Protein AF-Q9Z5X0-F1 (afdb_monomer_lite)

Radius of gyration: 15.52 Å; chains: 1; bounding box: 43×22×37 Å

InterPro domains:
  IPR005987 Ribonuclease T [MF_00157] (1-116)
  IPR012337 Ribonuclease H-like superfamily [SSF53098] (2-112)
  IPR013520 Ribonuclease H-like domain [PF00929] (18-99)
  IPR036397 Ribonuclease H superfamily [G3DSA:3.30.420.10] (1-115)

pLDDT: mean 96.3, std 6.44, range [49.69, 98.94]

Secondary structure (DSSP, 8-state):
-HHHHHHHHHHHHHTT-SSEEEEETTHHHHHHHHHHHHHHTT-S---EEEEEEEEHHHHHHHHHS--SHHHHHHHTT----TTTTT-HHHHHHHHHHHHHHHHHHHHHTTS-----

Structure (mmCIF, N/CA/C/O backbone):
data_AF-Q9Z5X0-F1
#
_entry.id   AF-Q9Z5X0-F1
#
loop_
_atom_site.group_PDB
_atom_site.id
_atom_site.type_symbol
_atom_site.label_atom_id
_atom_site.label_alt_id
_atom_site.label_comp_id
_atom_site.label_asym_id
_atom_site.label_entity_id
_atom_site.label_seq_id
_atom_site.pdbx_PDB_ins_code
_atom_site.Cartn_x
_atom_site.Cartn_y
_atom_site.Cartn_z
_atom_site.occupancy
_atom_site.B_iso_or_equiv
_atom_site.auth_seq_id
_atom_site.auth_comp_id
_atom_site.auth_asym_id
_atom_site.auth_atom_id
_atom_site.pdbx_PDB_model_num
ATOM 1 N N . LEU A 1 1 ? -15.940 -2.514 4.609 1.00 91.25 1 LEU A N 1
ATOM 2 C CA . LEU A 1 1 ? -14.898 -1.867 5.455 1.00 91.25 1 LEU A CA 1
ATOM 3 C C . LEU A 1 1 ? -14.561 -2.643 6.729 1.00 91.25 1 LEU A C 1
ATOM 5 O O . LEU A 1 1 ? -13.395 -2.957 6.920 1.00 91.25 1 LEU A O 1
ATOM 9 N N . GLN A 1 2 ? -15.530 -2.976 7.593 1.00 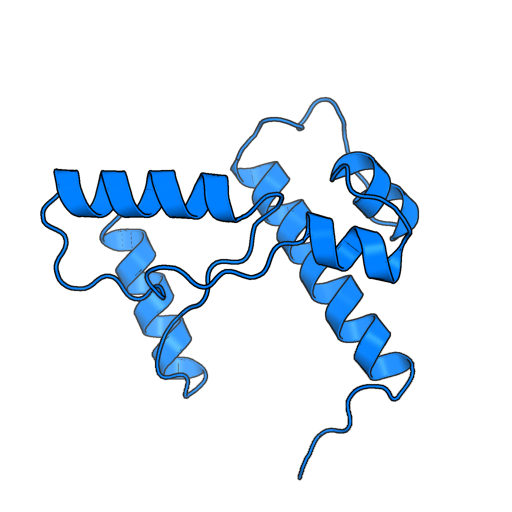93.94 2 GLN A N 1
ATOM 10 C CA . GLN A 1 2 ? -15.256 -3.682 8.863 1.00 93.94 2 GLN A CA 1
ATOM 11 C C . GLN A 1 2 ? -14.471 -4.997 8.689 1.00 93.94 2 GLN A C 1
ATOM 13 O O . GLN A 1 2 ? -13.581 -5.290 9.487 1.00 93.94 2 GLN A O 1
ATOM 18 N N . GLU A 1 3 ? -14.767 -5.761 7.634 1.00 97.12 3 GLU A N 1
ATOM 19 C CA . GLU A 1 3 ? -14.043 -6.987 7.279 1.00 97.12 3 GLU A CA 1
ATOM 20 C C . GLU A 1 3 ? -12.566 -6.718 6.952 1.00 97.12 3 GLU A C 1
ATOM 22 O O . GLU A 1 3 ? -11.685 -7.270 7.611 1.00 97.12 3 GLU A O 1
ATOM 27 N N . ILE A 1 4 ? -12.294 -5.780 6.036 1.00 97.69 4 ILE A N 1
ATOM 28 C CA . ILE A 1 4 ? -10.934 -5.328 5.697 1.00 97.69 4 ILE A CA 1
ATOM 29 C C . ILE A 1 4 ? -10.193 -4.883 6.965 1.00 97.69 4 ILE A C 1
ATOM 31 O O . ILE A 1 4 ? -9.084 -5.334 7.238 1.00 97.69 4 ILE A O 1
ATOM 35 N N . PHE A 1 5 ? -10.823 -4.068 7.816 1.00 98.19 5 PHE A N 1
ATOM 36 C CA . PHE A 1 5 ? -10.192 -3.577 9.047 1.00 98.19 5 PHE A CA 1
ATOM 37 C C . PHE A 1 5 ? -9.936 -4.678 10.078 1.00 98.19 5 PHE A C 1
ATOM 39 O O . PHE A 1 5 ? -9.043 -4.535 10.917 1.00 98.19 5 PHE A O 1
ATOM 46 N N . ARG A 1 6 ? -10.706 -5.771 10.070 1.00 97.94 6 ARG A N 1
ATOM 47 C CA . ARG A 1 6 ? -10.414 -6.952 10.894 1.00 97.94 6 ARG A CA 1
ATOM 48 C C . ARG A 1 6 ? -9.135 -7.633 10.403 1.00 97.94 6 ARG A C 1
ATOM 50 O O . ARG A 1 6 ? -8.271 -7.922 11.229 1.00 97.94 6 ARG A O 1
ATOM 57 N N . GLY A 1 7 ? -8.996 -7.815 9.088 1.00 98.31 7 GLY A N 1
ATOM 58 C CA . GLY A 1 7 ? -7.785 -8.352 8.460 1.00 98.31 7 GLY A CA 1
ATOM 59 C C . GLY A 1 7 ? -6.552 -7.494 8.747 1.00 98.31 7 GLY A C 1
ATOM 60 O O . GLY A 1 7 ? -5.562 -7.995 9.278 1.00 98.31 7 GLY A O 1
ATOM 61 N N . VAL A 1 8 ? -6.651 -6.180 8.526 1.00 98.50 8 VAL A N 1
ATOM 62 C CA . VAL A 1 8 ? -5.557 -5.230 8.794 1.00 98.50 8 VAL A CA 1
ATOM 63 C C . VAL A 1 8 ? -5.149 -5.252 10.269 1.00 98.50 8 VAL A C 1
ATOM 65 O O . VAL A 1 8 ? -3.965 -5.328 10.573 1.00 98.50 8 VAL A O 1
ATOM 68 N N . ARG A 1 9 ? -6.099 -5.264 11.216 1.00 98.31 9 ARG A N 1
ATOM 69 C CA . ARG A 1 9 ? -5.766 -5.364 12.653 1.00 98.31 9 ARG A CA 1
ATOM 70 C C . ARG A 1 9 ? -5.052 -6.667 13.008 1.00 98.31 9 ARG A C 1
ATOM 72 O O . ARG A 1 9 ? -4.158 -6.642 13.853 1.00 98.31 9 ARG A O 1
ATOM 79 N N . LYS A 1 10 ? -5.433 -7.788 12.385 1.00 98.56 10 LYS A N 1
ATOM 80 C CA . LYS A 1 10 ? -4.738 -9.071 12.562 1.00 98.56 10 LYS A CA 1
ATOM 81 C C . LYS A 1 10 ? -3.287 -8.963 12.080 1.00 98.56 10 LYS A C 1
ATOM 83 O O . LYS A 1 10 ? -2.398 -9.353 12.828 1.00 98.56 10 LYS A O 1
ATOM 88 N N . ALA A 1 11 ? -3.062 -8.376 10.902 1.00 98.56 11 ALA A N 1
ATOM 89 C CA . ALA A 1 11 ? -1.727 -8.173 10.339 1.00 98.56 11 ALA A CA 1
ATOM 90 C C . ALA A 1 11 ? -0.866 -7.210 11.176 1.00 98.56 11 ALA A C 1
ATOM 92 O O . ALA A 1 11 ? 0.290 -7.509 11.456 1.00 98.56 11 ALA A O 1
ATOM 93 N N . VAL A 1 12 ? -1.437 -6.093 11.641 1.00 98.50 12 VAL A N 1
ATOM 94 C CA . VAL A 1 12 ? -0.754 -5.144 12.539 1.00 98.50 12 VAL A CA 1
ATOM 95 C C . VAL A 1 12 ? -0.281 -5.857 13.808 1.00 98.50 12 VAL A C 1
ATOM 97 O O . VAL A 1 12 ? 0.879 -5.726 14.186 1.00 98.50 12 VAL A O 1
ATOM 100 N N . LYS A 1 13 ? -1.152 -6.667 14.428 1.00 98.25 13 LYS A N 1
ATOM 101 C CA . LYS A 1 13 ? -0.799 -7.440 15.625 1.00 98.25 13 LYS A CA 1
ATOM 102 C C . LYS A 1 13 ? 0.283 -8.486 15.341 1.00 98.25 13 LYS A C 1
ATOM 104 O O . LYS A 1 13 ? 1.191 -8.626 16.153 1.00 98.25 13 LYS A O 1
ATOM 109 N N . SER A 1 14 ? 0.192 -9.223 14.231 1.00 98.44 14 SER A N 1
ATOM 110 C CA . SER A 1 14 ? 1.146 -10.300 13.920 1.00 98.44 14 SER A CA 1
ATOM 111 C C . SER A 1 14 ? 2.553 -9.796 13.595 1.00 98.4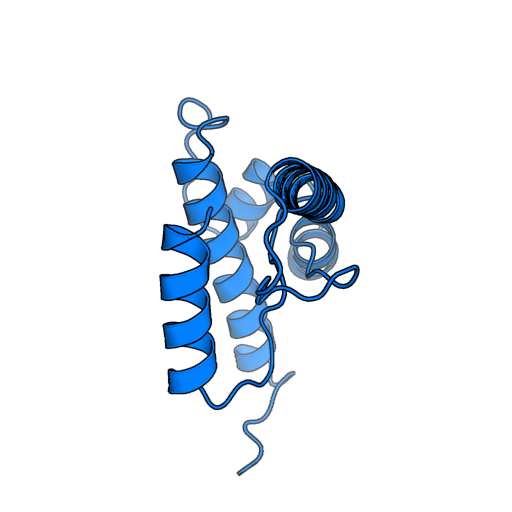4 14 SER A C 1
ATOM 113 O O . SER A 1 14 ? 3.503 -10.532 13.819 1.00 98.44 14 SER A O 1
ATOM 115 N N . HIS A 1 15 ? 2.692 -8.559 13.109 1.00 98.00 15 HIS A N 1
ATOM 116 C CA . HIS A 1 15 ? 3.987 -7.933 12.808 1.00 98.00 15 HIS A CA 1
ATOM 117 C C . HIS A 1 15 ? 4.505 -7.027 13.942 1.00 98.00 15 HIS A C 1
ATOM 119 O O . HIS A 1 15 ? 5.442 -6.264 13.739 1.00 98.00 15 HIS A O 1
ATOM 125 N N . GLY A 1 16 ? 3.882 -7.052 15.130 1.00 98.00 16 GLY A N 1
ATOM 126 C CA . GLY A 1 16 ? 4.300 -6.216 16.264 1.00 98.00 16 GLY A CA 1
ATOM 127 C C . GLY A 1 16 ? 4.132 -4.705 16.038 1.00 98.00 16 GLY A C 1
ATOM 128 O O . GLY A 1 16 ? 4.683 -3.897 16.786 1.00 98.00 16 GLY A O 1
ATOM 129 N N . CYS A 1 17 ? 3.370 -4.296 15.022 1.00 98.00 17 CYS A N 1
ATOM 130 C CA . CYS A 1 17 ? 3.133 -2.892 14.709 1.00 98.00 17 CYS A CA 1
ATOM 131 C C . CYS A 1 17 ? 2.032 -2.296 15.602 1.00 98.00 17 CYS A C 1
ATOM 133 O O . CYS A 1 17 ? 1.156 -2.994 16.113 1.00 98.00 17 CYS A O 1
ATOM 135 N N . LYS A 1 18 ? 2.027 -0.965 15.747 1.00 96.88 18 LYS A N 1
ATOM 136 C CA . LYS A 1 18 ? 0.993 -0.240 16.516 1.00 96.88 18 LYS A CA 1
ATOM 137 C C . LYS A 1 18 ? -0.181 0.238 15.657 1.00 96.88 18 LYS A C 1
ATOM 139 O O . LYS A 1 18 ? -1.295 0.370 16.158 1.00 96.88 18 LYS A O 1
ATOM 144 N N . ARG A 1 19 ? 0.062 0.533 14.377 1.00 97.38 19 ARG A N 1
ATOM 145 C CA . ARG A 1 19 ? -0.917 1.124 13.453 1.00 97.38 19 ARG A CA 1
ATOM 146 C C . ARG A 1 19 ? -0.560 0.785 12.005 1.00 97.38 19 ARG A C 1
ATOM 148 O O . ARG A 1 19 ? 0.606 0.533 11.723 1.00 97.38 19 ARG A O 1
ATOM 155 N N . ALA A 1 20 ? -1.547 0.789 11.111 1.00 98.62 20 ALA A N 1
ATOM 156 C CA . ALA A 1 20 ? -1.322 0.649 9.674 1.00 98.62 20 ALA A CA 1
ATOM 157 C C . ALA A 1 20 ? -1.085 2.018 9.016 1.00 98.62 20 ALA A C 1
ATOM 159 O O . ALA A 1 20 ? -1.692 3.015 9.414 1.00 98.62 20 ALA A O 1
ATOM 160 N N . ILE A 1 21 ? -0.250 2.051 7.980 1.00 98.75 21 ILE A N 1
ATOM 161 C CA . ILE A 1 21 ? -0.091 3.190 7.071 1.00 98.75 21 ILE A CA 1
ATOM 162 C C . ILE A 1 21 ? -0.575 2.767 5.685 1.00 98.75 21 ILE A C 1
ATOM 164 O O . ILE A 1 21 ? -0.289 1.655 5.246 1.00 98.75 21 ILE A O 1
ATOM 168 N N . LEU A 1 22 ? -1.374 3.612 5.032 1.00 98.75 22 LEU A N 1
ATOM 169 C CA . LEU A 1 22 ? -1.857 3.324 3.684 1.00 98.75 22 LEU A CA 1
ATOM 170 C C . LEU A 1 22 ? -0.712 3.527 2.689 1.00 98.75 22 LEU A C 1
ATOM 172 O O . LEU A 1 22 ? -0.036 4.553 2.741 1.00 98.75 22 LEU A O 1
ATOM 176 N N . VAL A 1 23 ? -0.526 2.563 1.791 1.00 98.88 23 VAL A N 1
ATOM 177 C CA . VAL A 1 23 ? 0.328 2.676 0.603 1.00 98.88 23 VAL A CA 1
ATOM 178 C C . VAL A 1 23 ? -0.598 2.778 -0.607 1.00 98.88 23 VAL A C 1
ATOM 180 O O . VAL A 1 23 ? -1.548 2.002 -0.700 1.00 98.88 23 VAL A O 1
ATOM 183 N N . GLY A 1 24 ? -0.350 3.731 -1.501 1.00 98.69 24 GLY A N 1
ATOM 184 C CA . GLY A 1 24 ? -1.159 3.948 -2.707 1.00 98.69 24 GLY A CA 1
ATOM 185 C C . GLY A 1 24 ? -0.384 4.719 -3.774 1.00 98.69 24 GLY A C 1
ATOM 186 O O . GLY A 1 24 ? 0.742 5.151 -3.521 1.00 98.69 24 GLY A O 1
ATOM 187 N N . HIS A 1 25 ? -0.954 4.890 -4.965 1.00 98.56 25 HIS A N 1
ATOM 188 C CA . HIS A 1 25 ? -0.352 5.686 -6.040 1.00 98.56 25 HIS A CA 1
ATOM 189 C C . HIS A 1 25 ? -1.128 6.993 -6.200 1.00 98.56 25 HIS A C 1
ATOM 191 O O . HIS A 1 25 ? -2.274 6.977 -6.641 1.00 98.56 25 HIS A O 1
ATOM 197 N N . ASN A 1 26 ? -0.517 8.118 -5.817 1.00 97.88 26 ASN A N 1
ATOM 198 C CA . ASN A 1 26 ? -1.218 9.337 -5.396 1.00 97.88 26 ASN A CA 1
ATOM 199 C C . ASN A 1 26 ? -2.053 9.094 -4.124 1.00 97.88 26 ASN A C 1
ATOM 201 O O . ASN A 1 26 ? -3.224 9.462 -4.038 1.00 97.88 26 ASN A O 1
ATOM 205 N N . SER A 1 27 ? -1.427 8.470 -3.120 1.00 98.56 27 SER A N 1
ATOM 206 C CA . SER A 1 27 ? -2.076 7.856 -1.944 1.00 98.56 27 SER A CA 1
ATOM 207 C C . SER A 1 27 ? -3.004 8.760 -1.121 1.00 98.56 27 SER A C 1
ATOM 209 O O . SER A 1 27 ? -3.862 8.263 -0.385 1.00 98.56 27 SER A O 1
ATOM 211 N N . SER A 1 28 ? -2.847 10.083 -1.207 1.00 98.38 28 SER A N 1
ATOM 212 C CA . SER A 1 28 ? -3.740 11.043 -0.548 1.00 98.38 28 SER A CA 1
ATOM 213 C C . SER A 1 28 ? -5.178 10.945 -1.066 1.00 98.38 28 SER A C 1
ATOM 215 O O . SER A 1 28 ? -6.114 11.118 -0.280 1.00 98.38 28 SER A O 1
ATOM 217 N N . PHE A 1 29 ? -5.361 10.608 -2.347 1.00 98.12 29 PHE A N 1
ATOM 218 C CA . PHE A 1 29 ? -6.666 10.379 -2.962 1.00 98.12 29 PHE A CA 1
ATOM 219 C C . PHE A 1 29 ? -7.395 9.207 -2.293 1.00 98.12 29 PHE A C 1
ATOM 221 O O . PHE A 1 29 ? -8.493 9.380 -1.755 1.00 98.12 29 PHE A O 1
ATOM 228 N N . ASP A 1 30 ? -6.757 8.035 -2.239 1.00 98.31 30 ASP A N 1
ATOM 229 C CA . ASP A 1 30 ? -7.338 6.828 -1.642 1.00 98.31 30 ASP A CA 1
ATOM 230 C C . ASP A 1 30 ? -7.629 7.020 -0.151 1.00 98.31 30 ASP A C 1
ATOM 232 O O . ASP A 1 30 ? -8.696 6.643 0.347 1.00 98.31 30 ASP A O 1
ATOM 236 N N . LEU A 1 31 ? -6.699 7.655 0.572 1.00 98.62 31 LEU A N 1
ATOM 237 C CA . LEU A 1 31 ? -6.854 7.915 2.000 1.00 98.62 31 LEU A CA 1
ATOM 238 C C . LEU A 1 31 ? -8.036 8.854 2.285 1.00 98.62 31 LEU A C 1
ATOM 240 O O . LEU A 1 31 ? -8.781 8.623 3.242 1.00 98.62 31 LEU A O 1
ATOM 244 N N . ALA A 1 32 ? -8.251 9.879 1.454 1.00 98.56 32 ALA A N 1
ATOM 245 C CA . ALA A 1 32 ? -9.389 10.785 1.593 1.00 98.56 32 ALA A CA 1
ATOM 246 C C . ALA A 1 32 ? -10.727 10.046 1.415 1.00 98.56 32 ALA A C 1
ATOM 248 O O . ALA A 1 32 ? -11.628 10.188 2.251 1.00 98.56 32 ALA A O 1
ATOM 249 N N . PHE A 1 33 ? -10.844 9.198 0.387 1.00 98.56 33 PHE A N 1
ATOM 250 C CA . PHE A 1 33 ? -12.045 8.385 0.165 1.00 98.56 33 PHE A CA 1
ATOM 251 C C . PHE A 1 33 ? -12.277 7.366 1.285 1.00 98.56 33 PHE A C 1
ATOM 253 O O . PHE A 1 33 ? -13.415 7.215 1.751 1.00 98.56 33 PHE A O 1
ATOM 260 N N . LEU A 1 34 ? -11.215 6.710 1.763 1.00 98.44 34 LEU A N 1
ATOM 261 C CA . LEU A 1 34 ? -11.280 5.785 2.894 1.00 98.44 34 LEU A CA 1
ATOM 262 C C . LEU A 1 34 ? -11.796 6.488 4.154 1.00 98.44 34 LEU A C 1
ATOM 264 O O . LEU A 1 34 ? -12.736 6.003 4.785 1.00 98.44 34 LEU A O 1
ATOM 268 N N . ASN A 1 35 ? -11.222 7.640 4.503 1.00 98.38 35 ASN A N 1
ATOM 269 C CA . ASN A 1 35 ? -11.623 8.413 5.678 1.00 98.38 35 ASN A CA 1
ATOM 270 C C . ASN A 1 35 ? -13.073 8.906 5.571 1.00 98.38 35 ASN A C 1
ATOM 272 O O . ASN A 1 35 ? -13.830 8.798 6.537 1.00 98.38 35 ASN A O 1
ATOM 276 N N . ALA A 1 36 ? -13.495 9.377 4.394 1.00 98.62 36 ALA A N 1
ATOM 277 C CA . ALA A 1 36 ? -14.878 9.786 4.169 1.00 98.62 36 ALA A CA 1
ATOM 278 C C . ALA A 1 36 ? -15.854 8.606 4.329 1.00 98.62 36 ALA A C 1
ATOM 280 O O . ALA A 1 36 ? -16.920 8.757 4.927 1.00 98.62 36 ALA A O 1
ATOM 281 N N . ALA A 1 37 ? -15.496 7.415 3.842 1.00 98.50 37 ALA A N 1
ATOM 282 C CA . ALA A 1 37 ? -16.307 6.214 4.029 1.00 98.50 37 ALA A CA 1
ATOM 283 C C . ALA A 1 37 ? -16.345 5.756 5.499 1.00 98.50 37 ALA A C 1
ATOM 285 O O . ALA A 1 37 ? -17.402 5.370 5.993 1.00 98.50 37 ALA A O 1
ATOM 286 N N . VAL A 1 38 ? -15.224 5.856 6.220 1.00 98.31 38 VAL A N 1
ATOM 287 C CA . VAL A 1 38 ? -15.155 5.610 7.670 1.00 98.31 38 VAL A CA 1
ATOM 288 C C . VAL A 1 38 ? -16.101 6.534 8.435 1.00 98.31 38 VAL A C 1
ATOM 290 O O . VAL A 1 38 ? -16.841 6.044 9.288 1.00 98.31 38 VAL A O 1
ATOM 293 N N . ALA A 1 39 ? -16.114 7.829 8.101 1.00 98.19 39 ALA A N 1
ATOM 294 C CA . ALA A 1 39 ? -16.995 8.816 8.722 1.00 98.19 39 ALA A CA 1
ATOM 295 C C . ALA A 1 39 ? -18.477 8.528 8.433 1.00 98.19 39 ALA A C 1
ATOM 297 O O . ALA A 1 39 ? -19.281 8.484 9.360 1.00 98.19 39 ALA A O 1
ATOM 298 N N . ARG A 1 40 ? -18.839 8.247 7.170 1.00 98.56 40 ARG A N 1
ATOM 299 C CA . ARG A 1 40 ? -20.225 7.901 6.788 1.00 98.56 40 ARG A CA 1
ATOM 300 C C . ARG A 1 40 ? -20.746 6.636 7.473 1.00 98.56 40 ARG A C 1
ATOM 302 O O . ARG A 1 40 ? -21.946 6.509 7.676 1.00 98.56 40 ARG A O 1
ATOM 309 N N . CYS A 1 41 ? -19.861 5.695 7.797 1.00 98.00 41 CYS A N 1
ATOM 310 C CA . CYS A 1 41 ? -20.221 4.420 8.414 1.00 98.00 41 CYS A CA 1
ATOM 311 C C . CYS A 1 41 ? -20.022 4.381 9.943 1.00 98.00 41 CYS A C 1
ATOM 313 O O . CYS A 1 41 ? -20.107 3.292 10.511 1.00 98.00 41 CYS A O 1
ATOM 315 N N . ASP A 1 42 ? -19.704 5.509 10.592 1.00 96.88 42 ASP A N 1
ATOM 316 C CA . ASP A 1 42 ? -19.410 5.617 12.036 1.00 96.88 42 ASP A CA 1
ATOM 317 C C . ASP A 1 42 ? -18.427 4.537 12.556 1.00 96.88 42 ASP A C 1
ATOM 319 O O . ASP A 1 42 ? -18.599 3.895 13.599 1.00 96.88 42 ASP A O 1
ATOM 323 N N . ILE A 1 43 ? -17.365 4.267 11.786 1.00 97.31 43 ILE A N 1
ATOM 324 C CA . ILE A 1 43 ? -16.398 3.219 12.138 1.00 97.31 43 ILE A CA 1
ATOM 325 C C . ILE A 1 43 ? -15.368 3.765 13.134 1.00 97.31 43 ILE A C 1
ATOM 327 O O . ILE A 1 43 ? -14.374 4.379 12.755 1.00 97.31 43 ILE A O 1
ATOM 331 N N . LYS A 1 44 ? -15.537 3.440 14.421 1.00 94.94 44 LYS A N 1
ATOM 332 C CA . LYS A 1 44 ? -14.624 3.886 15.497 1.00 94.94 44 LYS A CA 1
ATOM 333 C C . LYS A 1 44 ? -13.219 3.271 15.440 1.00 94.94 44 LYS A C 1
ATOM 335 O O . LYS A 1 44 ? -12.229 3.934 15.725 1.00 94.94 44 LYS A O 1
ATOM 340 N N . ARG A 1 45 ? -13.102 1.980 15.101 1.00 96.00 45 ARG A N 1
ATOM 341 C CA . ARG A 1 45 ? -11.824 1.232 15.135 1.00 96.00 45 ARG A CA 1
ATOM 342 C C . ARG A 1 45 ? -11.133 1.200 13.769 1.00 96.00 45 ARG A C 1
ATOM 344 O O . ARG A 1 45 ? -10.894 0.116 13.234 1.00 96.00 45 ARG A O 1
ATOM 351 N N . ASN A 1 46 ? -10.818 2.371 13.218 1.00 97.50 46 ASN A N 1
ATOM 352 C CA . ASN A 1 46 ? -10.004 2.495 12.005 1.00 97.50 46 ASN A CA 1
ATOM 353 C C . ASN A 1 46 ? -8.517 2.192 12.319 1.00 97.50 46 ASN A C 1
ATOM 355 O O . ASN A 1 46 ? -7.911 2.925 13.105 1.00 97.50 46 ASN A O 1
ATOM 359 N N . PRO A 1 47 ? -7.911 1.131 11.747 1.00 98.12 47 PRO A N 1
ATOM 360 C CA . PRO A 1 47 ? -6.513 0.790 12.008 1.00 98.12 47 PRO A CA 1
ATOM 361 C C . PRO A 1 47 ? -5.508 1.678 11.266 1.00 98.12 47 PRO A C 1
ATOM 363 O O . PRO A 1 47 ? -4.323 1.627 11.594 1.00 98.12 47 PRO A O 1
ATOM 366 N N . PHE A 1 48 ? -5.944 2.457 10.275 1.00 98.69 48 PHE A N 1
ATOM 367 C CA . PHE A 1 48 ? -5.064 3.302 9.475 1.00 98.69 48 PHE A CA 1
ATOM 368 C C . PHE A 1 48 ? -4.708 4.600 10.197 1.00 98.69 48 PHE A C 1
ATOM 370 O O . PHE A 1 48 ? -5.461 5.116 11.033 1.00 98.69 48 PHE A O 1
ATOM 377 N N . HIS A 1 49 ? -3.522 5.116 9.899 1.00 98.50 49 HIS A N 1
ATOM 378 C CA . HIS A 1 49 ? -3.109 6.459 10.263 1.00 98.50 49 HIS A CA 1
ATOM 379 C C . HIS A 1 49 ? -3.972 7.504 9.521 1.00 98.50 49 HIS A C 1
ATOM 381 O O . HIS A 1 49 ? -4.265 7.300 8.346 1.00 98.50 49 HIS A O 1
ATOM 387 N N . PRO A 1 50 ? -4.431 8.592 10.176 1.00 97.25 50 PRO A N 1
ATOM 388 C CA . PRO A 1 50 ? -5.496 9.426 9.614 1.00 97.25 50 PRO A CA 1
ATOM 389 C C . PRO A 1 50 ? -5.037 10.374 8.499 1.00 97.25 50 PRO A C 1
ATOM 391 O O . PRO A 1 50 ? -5.876 10.801 7.714 1.00 97.25 50 PRO A O 1
ATOM 394 N N . PHE A 1 51 ? -3.742 10.703 8.424 1.00 97.94 51 PHE A N 1
ATOM 395 C CA . PHE A 1 51 ? -3.202 11.647 7.430 1.00 97.94 51 PHE A CA 1
ATOM 396 C C . PHE A 1 51 ? -1.937 11.149 6.718 1.00 97.94 51 PHE A C 1
ATOM 398 O O . PHE A 1 51 ? -1.818 11.298 5.508 1.00 97.94 51 PHE A O 1
ATOM 405 N N . SER A 1 52 ? -0.995 10.532 7.437 1.00 98.56 52 SER A N 1
ATOM 406 C CA . SER A 1 52 ? 0.183 9.926 6.803 1.00 98.56 52 SER A CA 1
ATOM 407 C C . SER A 1 52 ? -0.178 8.739 5.909 1.00 98.56 52 SER A C 1
ATOM 409 O O . SER A 1 52 ? -0.923 7.845 6.317 1.00 98.56 52 SER A O 1
ATOM 411 N N . SER A 1 53 ? 0.422 8.715 4.723 1.00 98.75 53 SER A N 1
ATOM 412 C CA . SER A 1 53 ? 0.420 7.609 3.766 1.00 98.75 53 SER A CA 1
ATOM 413 C C . SER A 1 53 ? 1.786 7.537 3.077 1.00 98.75 53 SER A C 1
ATOM 415 O O . SER A 1 53 ? 2.555 8.499 3.136 1.00 98.75 53 SER A O 1
ATOM 417 N N . PHE A 1 54 ? 2.099 6.404 2.455 1.00 98.88 54 PHE A N 1
ATOM 418 C CA . PHE A 1 54 ? 3.257 6.268 1.579 1.00 98.88 54 PHE A CA 1
ATOM 419 C C . PHE A 1 54 ? 2.801 6.288 0.125 1.00 98.88 54 PHE A C 1
ATOM 421 O O . PHE A 1 54 ? 2.066 5.409 -0.329 1.00 98.88 54 PHE A O 1
ATOM 428 N N . ASP A 1 55 ? 3.243 7.320 -0.583 1.00 98.88 55 ASP A N 1
ATOM 429 C CA . ASP A 1 55 ? 2.879 7.564 -1.967 1.00 98.88 55 ASP A CA 1
ATOM 430 C C . ASP A 1 55 ? 3.894 6.932 -2.924 1.00 98.88 55 ASP A C 1
ATOM 432 O O . ASP A 1 55 ? 5.052 7.348 -3.013 1.00 98.88 55 ASP A O 1
ATOM 436 N N . THR A 1 56 ? 3.447 5.936 -3.680 1.00 98.88 56 THR A N 1
ATOM 437 C CA . THR A 1 56 ? 4.285 5.263 -4.673 1.00 98.88 56 THR A CA 1
ATOM 438 C C . THR A 1 56 ? 4.572 6.121 -5.902 1.00 98.88 56 THR A C 1
ATOM 440 O O . THR A 1 56 ? 5.556 5.836 -6.576 1.00 98.88 56 THR A O 1
ATOM 443 N N . ALA A 1 57 ? 3.810 7.188 -6.182 1.00 98.75 57 ALA A N 1
ATOM 444 C CA . ALA A 1 57 ? 4.172 8.134 -7.243 1.00 98.75 57 ALA A CA 1
ATOM 445 C C . ALA A 1 57 ? 5.448 8.905 -6.869 1.00 98.75 57 ALA A C 1
ATOM 447 O O . ALA A 1 57 ? 6.384 8.986 -7.665 1.00 98.75 57 ALA A O 1
ATOM 448 N N . THR A 1 58 ? 5.533 9.375 -5.621 1.00 98.88 58 THR A N 1
ATOM 449 C CA . THR A 1 58 ? 6.746 9.989 -5.061 1.00 98.88 58 THR A CA 1
ATOM 450 C C . THR A 1 58 ? 7.921 9.007 -5.028 1.00 98.88 58 THR A C 1
ATOM 452 O O . THR A 1 58 ? 9.013 9.327 -5.501 1.00 98.88 58 THR A O 1
ATOM 455 N N . LEU A 1 59 ? 7.708 7.793 -4.505 1.00 98.88 59 LEU A N 1
ATOM 456 C CA . LEU A 1 59 ? 8.766 6.779 -4.403 1.00 98.88 59 LEU A CA 1
ATOM 457 C C . LEU A 1 59 ? 9.289 6.340 -5.781 1.00 98.88 59 LEU A C 1
ATOM 459 O O . LEU A 1 59 ? 10.497 6.201 -5.963 1.00 98.88 59 LEU A O 1
ATOM 463 N N . ALA A 1 60 ? 8.405 6.150 -6.762 1.00 98.88 60 ALA A N 1
ATOM 464 C CA . ALA A 1 60 ? 8.799 5.810 -8.126 1.00 98.88 60 ALA A CA 1
ATOM 465 C C . ALA A 1 60 ? 9.468 6.985 -8.853 1.00 98.88 60 ALA A C 1
ATOM 467 O O . ALA A 1 60 ? 10.384 6.765 -9.648 1.00 98.88 60 ALA A O 1
ATOM 468 N N . GLY A 1 61 ? 9.081 8.226 -8.539 1.00 98.75 61 GLY A N 1
ATOM 469 C CA . GLY A 1 61 ? 9.788 9.419 -8.999 1.00 98.75 61 GLY A CA 1
ATOM 470 C C . GLY A 1 61 ? 11.256 9.400 -8.572 1.00 98.75 61 GLY A C 1
ATOM 471 O O . GLY A 1 61 ? 12.134 9.641 -9.396 1.00 98.75 61 GLY A O 1
ATOM 472 N N . LEU A 1 62 ? 11.527 9.021 -7.319 1.00 98.69 62 LEU A N 1
ATOM 473 C CA . LEU A 1 62 ? 12.888 8.853 -6.805 1.00 98.69 62 LEU A CA 1
ATOM 474 C C . LEU A 1 62 ? 13.621 7.661 -7.445 1.00 98.69 62 LEU A C 1
ATOM 476 O O . LEU A 1 62 ? 14.761 7.807 -7.876 1.00 98.69 62 LEU A O 1
ATOM 480 N N . ALA A 1 63 ? 12.996 6.482 -7.483 1.00 98.50 63 ALA A N 1
ATOM 481 C CA . ALA A 1 63 ? 13.675 5.241 -7.867 1.00 98.50 63 ALA A CA 1
ATOM 482 C C . ALA A 1 63 ? 13.840 5.060 -9.386 1.00 98.50 63 ALA A C 1
ATOM 484 O O . ALA A 1 63 ? 14.815 4.453 -9.829 1.00 98.50 63 ALA A O 1
ATOM 485 N N . TYR A 1 64 ? 12.891 5.566 -10.177 1.00 98.50 64 TYR A N 1
ATOM 486 C CA . TYR A 1 64 ? 12.782 5.293 -11.615 1.00 98.50 64 TYR A CA 1
ATOM 487 C C . TYR A 1 64 ? 12.573 6.550 -12.471 1.00 98.50 64 TYR A C 1
ATOM 489 O O . TYR A 1 64 ? 12.503 6.445 -13.695 1.00 98.50 64 TYR A O 1
ATOM 497 N N . GLY A 1 65 ? 12.439 7.737 -11.868 1.00 98.50 65 GLY A N 1
ATOM 498 C CA . GLY A 1 65 ? 12.121 8.963 -12.605 1.00 98.50 65 GLY A CA 1
ATOM 499 C C . GLY A 1 65 ? 10.721 8.954 -13.233 1.00 98.50 65 GLY A C 1
ATOM 500 O O . GLY A 1 65 ? 10.485 9.673 -14.202 1.00 98.50 65 GLY A O 1
ATOM 501 N N . GLN A 1 66 ? 9.799 8.127 -12.724 1.00 98.69 66 GLN A N 1
ATOM 502 C CA . GLN A 1 66 ? 8.444 7.969 -13.263 1.00 98.69 66 GLN A CA 1
ATOM 503 C C . GLN A 1 66 ? 7.389 8.175 -12.179 1.00 98.69 66 GLN A C 1
ATOM 505 O O . GLN A 1 66 ? 7.464 7.573 -11.114 1.00 98.69 66 GLN A O 1
ATOM 510 N N . THR A 1 67 ? 6.363 8.970 -12.479 1.00 98.62 67 THR A N 1
ATOM 511 C CA . THR A 1 67 ? 5.229 9.2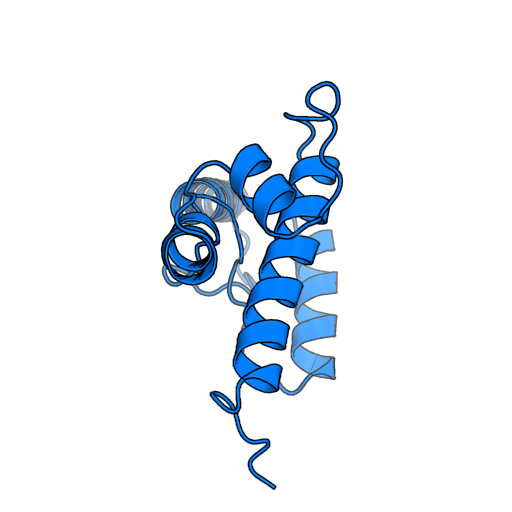37 -11.571 1.00 98.62 67 THR A CA 1
ATOM 512 C C . THR A 1 67 ? 3.909 8.639 -12.052 1.00 98.62 67 THR A C 1
ATOM 514 O O . THR A 1 67 ? 2.901 8.768 -11.373 1.00 98.62 67 THR A O 1
ATOM 517 N N . VAL A 1 68 ? 3.889 8.002 -13.226 1.00 97.81 68 VAL A N 1
ATOM 518 C CA . VAL A 1 68 ? 2.716 7.289 -13.752 1.00 97.81 68 VAL A CA 1
ATOM 519 C C . VAL A 1 68 ? 2.883 5.808 -13.446 1.00 97.81 68 VAL A C 1
ATOM 521 O O . VAL A 1 68 ? 3.863 5.225 -13.907 1.00 97.81 68 VAL A O 1
ATOM 524 N N . LEU A 1 69 ? 1.923 5.195 -12.743 1.00 97.50 69 LEU A N 1
ATOM 525 C CA . LEU A 1 69 ? 1.990 3.798 -12.286 1.00 97.50 69 LEU A CA 1
ATOM 526 C C . LEU A 1 69 ? 2.451 2.830 -13.383 1.00 97.50 69 LEU A C 1
ATOM 528 O O . LEU A 1 69 ? 3.441 2.135 -13.197 1.00 97.50 69 LEU A O 1
ATOM 532 N N . ALA A 1 70 ? 1.805 2.851 -14.552 1.00 97.44 70 ALA A N 1
ATOM 533 C CA . ALA A 1 70 ? 2.156 1.969 -15.665 1.00 97.44 70 ALA A CA 1
ATOM 534 C C . ALA A 1 70 ? 3.620 2.129 -16.119 1.00 97.44 70 ALA A C 1
ATOM 536 O O . ALA A 1 70 ? 4.324 1.141 -16.321 1.00 97.44 70 ALA A O 1
ATOM 537 N N . LYS A 1 71 ? 4.107 3.375 -16.227 1.00 98.31 71 LYS A N 1
ATOM 538 C CA . LYS A 1 71 ? 5.499 3.662 -16.613 1.00 98.31 71 LYS A CA 1
ATOM 539 C C . LYS A 1 71 ? 6.478 3.281 -15.507 1.00 98.31 71 LYS A C 1
ATOM 541 O O . LYS A 1 71 ? 7.543 2.758 -15.803 1.00 98.31 71 LYS A O 1
ATOM 546 N N . ALA A 1 72 ? 6.114 3.513 -14.247 1.00 98.62 72 ALA A N 1
ATOM 547 C CA . ALA A 1 72 ? 6.910 3.108 -13.095 1.00 98.62 72 ALA A CA 1
ATOM 548 C C . ALA A 1 72 ? 7.058 1.582 -13.024 1.00 98.62 72 ALA A C 1
ATOM 550 O O . ALA A 1 72 ? 8.175 1.096 -12.872 1.00 98.62 72 ALA A O 1
ATOM 551 N N . CYS A 1 73 ? 5.968 0.829 -13.209 1.00 98.44 73 CYS A N 1
ATOM 552 C CA . CYS A 1 73 ? 6.000 -0.630 -13.308 1.00 98.44 73 CYS A CA 1
ATOM 553 C C . CYS A 1 73 ? 6.890 -1.086 -14.469 1.00 98.44 73 CYS A C 1
ATOM 555 O O . CYS A 1 73 ? 7.795 -1.888 -14.255 1.00 98.44 73 CYS A O 1
ATOM 557 N N . GLN A 1 74 ? 6.723 -0.503 -15.660 1.00 97.81 74 GLN A N 1
ATOM 558 C CA . GLN A 1 74 ? 7.559 -0.825 -16.817 1.00 97.81 74 GLN A CA 1
ATOM 559 C C . GLN A 1 74 ? 9.053 -0.564 -16.548 1.00 97.81 74 GLN A C 1
ATOM 561 O O . GLN A 1 74 ? 9.885 -1.422 -16.836 1.00 97.81 74 GLN A O 1
ATOM 566 N N . SER A 1 75 ? 9.407 0.582 -15.952 1.00 98.25 75 SER A N 1
ATOM 567 C CA . SER A 1 75 ? 10.790 0.902 -15.560 1.00 98.25 75 SER A CA 1
ATOM 568 C C . SER A 1 75 ? 11.336 -0.009 -14.456 1.00 98.25 75 SER A C 1
ATOM 570 O O . SER A 1 75 ? 12.545 -0.227 -14.398 1.00 98.25 75 SER A O 1
ATOM 572 N N . ALA A 1 76 ? 10.466 -0.558 -13.607 1.00 98.31 76 ALA A N 1
ATOM 573 C CA . ALA A 1 76 ? 10.811 -1.535 -12.578 1.00 98.31 76 ALA A CA 1
ATOM 574 C C . ALA A 1 76 ? 10.894 -2.983 -13.105 1.00 98.31 76 ALA A C 1
ATOM 576 O O . ALA A 1 76 ? 11.196 -3.887 -12.330 1.00 98.31 76 ALA A O 1
ATOM 577 N N . GLY A 1 77 ? 10.615 -3.226 -14.394 1.00 98.06 77 GLY A N 1
ATOM 578 C CA . GLY A 1 77 ? 10.542 -4.577 -14.962 1.00 98.06 77 GLY A CA 1
ATOM 579 C C . GLY A 1 77 ? 9.299 -5.369 -14.535 1.00 98.06 77 GLY A C 1
ATOM 580 O O . GLY A 1 77 ? 9.281 -6.589 -14.663 1.00 98.06 77 GLY A O 1
ATOM 581 N N . ILE A 1 78 ? 8.268 -4.689 -14.027 1.00 98.31 78 ILE A N 1
ATOM 582 C CA . ILE A 1 78 ? 6.979 -5.272 -13.645 1.00 98.31 78 ILE A CA 1
ATOM 583 C C . ILE A 1 78 ? 6.046 -5.215 -14.857 1.00 98.31 78 ILE A C 1
ATOM 585 O O . ILE A 1 78 ? 5.810 -4.142 -15.418 1.00 98.31 78 ILE A O 1
ATOM 589 N N . GLU A 1 79 ? 5.489 -6.361 -15.248 1.00 97.00 79 GLU A N 1
ATOM 590 C CA . GLU A 1 79 ? 4.508 -6.429 -16.333 1.00 97.00 79 GLU A CA 1
ATOM 591 C C . GLU A 1 79 ? 3.241 -5.638 -15.974 1.00 97.00 79 GLU A C 1
ATOM 593 O O . GLU A 1 79 ? 2.696 -5.780 -14.874 1.00 97.00 79 GLU A O 1
ATOM 598 N N . PHE A 1 80 ? 2.776 -4.810 -16.913 1.00 96.38 80 PHE A N 1
ATOM 599 C CA . PHE A 1 80 ? 1.601 -3.961 -16.750 1.00 96.38 80 PHE A CA 1
ATOM 600 C C . PHE A 1 80 ? 0.714 -4.027 -18.003 1.00 96.38 80 PHE A C 1
ATOM 602 O O . PHE A 1 80 ? 1.098 -3.548 -19.070 1.00 96.38 80 PHE A O 1
ATOM 609 N N . ASP A 1 81 ? -0.483 -4.597 -17.871 1.00 93.81 81 ASP A N 1
ATOM 610 C CA . ASP A 1 81 ? -1.495 -4.655 -18.923 1.00 93.81 81 ASP A CA 1
ATOM 611 C C . ASP A 1 81 ? -2.394 -3.419 -18.830 1.00 93.81 81 ASP A C 1
ATOM 613 O O . ASP A 1 81 ? -3.208 -3.269 -17.917 1.00 93.81 81 ASP A O 1
ATOM 617 N N . GLY A 1 82 ? -2.278 -2.533 -19.820 1.00 89.06 82 GLY A N 1
ATOM 618 C CA . GLY A 1 82 ? -3.113 -1.336 -19.915 1.00 89.06 82 GLY A CA 1
ATOM 619 C C . GLY A 1 82 ? -4.615 -1.622 -20.033 1.00 89.06 82 GLY A C 1
ATOM 620 O O . GLY A 1 82 ? -5.409 -0.712 -19.815 1.00 89.06 82 GLY A O 1
ATOM 621 N N . ARG A 1 83 ? -5.023 -2.856 -20.360 1.00 89.19 83 ARG A N 1
ATOM 622 C CA . ARG A 1 83 ? -6.437 -3.267 -20.426 1.00 89.19 83 ARG A CA 1
ATOM 623 C C . ARG A 1 83 ? -7.019 -3.618 -19.058 1.00 89.19 83 ARG A C 1
ATOM 625 O O . ARG A 1 83 ? -8.229 -3.515 -18.889 1.00 89.19 83 ARG A O 1
ATOM 632 N N . GLU A 1 84 ? -6.180 -4.039 -18.112 1.00 87.06 84 GLU A N 1
ATOM 633 C CA . GLU A 1 84 ? -6.591 -4.304 -16.726 1.00 87.06 84 GLU A CA 1
ATOM 634 C C . GLU A 1 84 ? -6.451 -3.070 -15.826 1.00 87.06 84 GLU A C 1
ATOM 636 O O . GLU A 1 84 ? -6.989 -3.044 -14.713 1.00 87.06 84 GLU A O 1
ATOM 641 N N . ALA A 1 85 ? -5.780 -2.027 -16.330 1.00 70.75 85 ALA A N 1
ATOM 642 C CA . ALA A 1 85 ? -5.757 -0.716 -15.701 1.00 70.75 85 ALA A CA 1
ATOM 643 C C . ALA A 1 85 ? -7.190 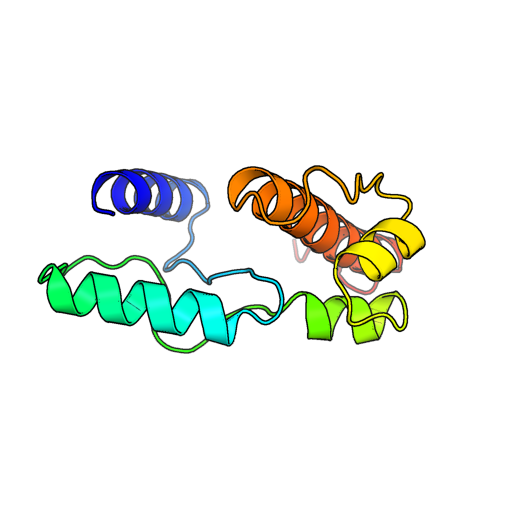-0.246 -15.393 1.00 70.75 85 ALA A C 1
ATOM 645 O O . ALA A 1 85 ? -8.116 -0.497 -16.167 1.00 70.75 85 ALA A O 1
ATOM 646 N N . HIS A 1 86 ? -7.363 0.442 -14.259 1.00 79.00 86 HIS A N 1
ATOM 647 C CA . HIS A 1 86 ? -8.652 0.871 -13.685 1.00 79.00 86 HIS A CA 1
ATOM 648 C C . HIS A 1 86 ? -9.419 -0.196 -12.892 1.00 79.00 86 HIS A C 1
ATOM 650 O O . HIS A 1 86 ? -10.422 0.126 -12.245 1.00 79.00 86 HIS A O 1
ATOM 656 N N . SER A 1 87 ? -8.954 -1.447 -12.861 1.00 92.94 87 SER A N 1
ATOM 657 C CA . SER A 1 87 ? -9.393 -2.390 -11.835 1.00 92.94 87 SER A CA 1
ATOM 658 C C . SER A 1 87 ? -8.666 -2.083 -10.530 1.00 92.94 87 SER A C 1
ATOM 660 O O . SER A 1 87 ? -7.459 -2.274 -10.425 1.00 92.94 87 SER A O 1
ATOM 662 N N . ALA A 1 88 ? -9.407 -1.690 -9.489 1.00 94.50 88 ALA A N 1
ATOM 663 C CA . ALA A 1 88 ? -8.821 -1.419 -8.173 1.00 94.50 88 ALA A CA 1
ATOM 664 C C . ALA A 1 88 ? -8.005 -2.607 -7.632 1.00 94.50 88 ALA A C 1
ATOM 666 O O . ALA A 1 88 ? -7.012 -2.412 -6.935 1.00 94.50 88 ALA A O 1
ATOM 667 N N . ARG A 1 89 ? -8.400 -3.845 -7.965 1.00 96.44 89 ARG A N 1
ATOM 668 C CA . ARG A 1 89 ? -7.641 -5.050 -7.605 1.00 96.44 89 ARG A CA 1
ATOM 669 C C . ARG A 1 89 ? -6.291 -5.088 -8.320 1.00 96.44 89 ARG A C 1
ATOM 671 O O . ARG A 1 89 ? -5.282 -5.297 -7.656 1.00 96.44 89 ARG A O 1
ATOM 678 N N . TYR A 1 90 ? -6.295 -4.883 -9.636 1.00 97.06 90 TYR A N 1
ATOM 679 C CA . TYR A 1 90 ? -5.089 -4.913 -10.461 1.00 97.06 90 TYR A CA 1
ATOM 680 C C . TYR A 1 90 ? -4.119 -3.800 -10.061 1.00 97.06 90 TYR A C 1
ATOM 682 O O . TYR A 1 90 ? -2.953 -4.056 -9.768 1.00 97.06 90 TYR A O 1
ATOM 690 N N . ASP A 1 91 ? -4.635 -2.577 -9.931 1.00 96.38 91 ASP A N 1
ATOM 691 C CA . ASP A 1 91 ? -3.844 -1.417 -9.529 1.00 96.38 91 ASP A CA 1
ATOM 692 C C . ASP A 1 91 ? -3.244 -1.618 -8.127 1.00 96.38 91 ASP A C 1
ATOM 694 O O . ASP A 1 91 ? -2.085 -1.269 -7.898 1.00 96.38 91 ASP A O 1
ATOM 698 N N . THR A 1 92 ? -3.984 -2.238 -7.195 1.00 97.88 92 THR A N 1
ATOM 699 C CA . THR A 1 92 ? -3.470 -2.576 -5.854 1.00 97.88 92 THR A CA 1
ATOM 700 C C . THR A 1 92 ? -2.341 -3.604 -5.922 1.00 97.88 92 THR A C 1
ATOM 702 O O . THR A 1 92 ? -1.337 -3.440 -5.231 1.00 97.88 92 THR A O 1
ATOM 705 N N . GLU A 1 93 ? -2.483 -4.646 -6.743 1.00 98.12 93 GLU A N 1
ATOM 706 C CA . GLU A 1 93 ? -1.462 -5.686 -6.915 1.00 98.12 93 GLU A CA 1
ATOM 707 C C . GLU A 1 93 ? -0.170 -5.093 -7.489 1.00 98.12 93 GLU A C 1
ATOM 709 O O . GLU A 1 93 ? 0.892 -5.213 -6.874 1.00 98.12 93 GLU A O 1
ATOM 714 N N . LYS A 1 94 ? -0.273 -4.317 -8.573 1.00 98.25 94 LYS A N 1
ATOM 715 C CA . LYS A 1 94 ? 0.882 -3.653 -9.194 1.00 98.25 94 LYS A CA 1
ATOM 716 C C . LYS A 1 94 ? 1.516 -2.590 -8.306 1.00 98.25 94 LYS A C 1
ATOM 718 O O . LYS A 1 94 ? 2.741 -2.491 -8.249 1.00 98.25 94 LYS A O 1
ATOM 723 N N . THR A 1 95 ? 0.713 -1.838 -7.557 1.00 98.56 95 THR A N 1
ATOM 724 C CA . THR A 1 95 ? 1.224 -0.875 -6.569 1.00 98.56 95 THR A CA 1
ATOM 725 C C . THR A 1 95 ? 1.979 -1.582 -5.439 1.00 98.56 95 THR A C 1
ATOM 727 O O . THR A 1 95 ? 3.014 -1.080 -4.998 1.00 98.56 95 THR A O 1
ATOM 730 N N . ALA A 1 96 ? 1.508 -2.748 -4.983 1.00 98.75 96 ALA A N 1
ATOM 731 C CA . ALA A 1 96 ? 2.193 -3.536 -3.961 1.00 98.75 96 ALA A CA 1
ATOM 732 C C . ALA A 1 96 ? 3.520 -4.116 -4.475 1.00 98.75 96 ALA A C 1
ATOM 734 O O . ALA A 1 96 ? 4.535 -3.986 -3.789 1.00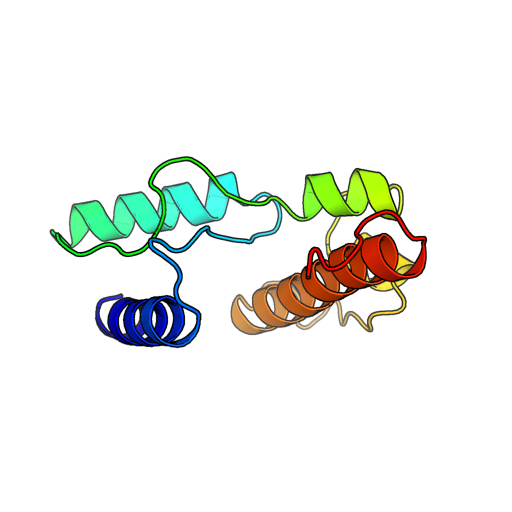 98.75 96 ALA A O 1
ATOM 735 N N . GLU A 1 97 ? 3.536 -4.687 -5.686 1.00 98.62 97 GLU A N 1
ATOM 736 C CA . GLU A 1 97 ? 4.767 -5.147 -6.347 1.00 98.62 97 GLU A CA 1
ATOM 737 C C . GLU A 1 97 ? 5.785 -4.001 -6.474 1.00 98.62 97 GLU A C 1
ATOM 739 O O . GLU A 1 97 ? 6.942 -4.147 -6.071 1.00 98.62 97 GLU A O 1
ATOM 744 N N . LEU A 1 98 ? 5.341 -2.832 -6.951 1.00 98.88 98 LEU A N 1
ATOM 745 C CA . LEU A 1 98 ? 6.182 -1.646 -7.110 1.00 98.88 98 LEU A CA 1
ATOM 746 C C . LEU A 1 98 ? 6.747 -1.157 -5.770 1.00 98.88 98 LEU A C 1
ATOM 748 O O . LEU A 1 98 ? 7.945 -0.893 -5.668 1.00 98.88 98 LEU A O 1
ATOM 752 N N . PHE A 1 99 ? 5.907 -1.053 -4.737 1.00 98.94 99 PHE A N 1
ATOM 753 C CA . PHE A 1 99 ? 6.333 -0.629 -3.402 1.00 98.94 99 PHE A CA 1
ATOM 754 C C . PHE A 1 99 ? 7.390 -1.574 -2.822 1.00 98.94 99 PHE A C 1
ATOM 756 O O . PHE A 1 99 ? 8.457 -1.118 -2.402 1.00 98.94 99 PHE A O 1
ATOM 763 N N . CYS A 1 100 ? 7.125 -2.883 -2.844 1.00 98.75 100 CYS A N 1
ATOM 764 C CA . CYS A 1 100 ? 8.068 -3.891 -2.367 1.00 98.75 100 CYS A CA 1
ATOM 765 C C . CYS A 1 100 ? 9.380 -3.841 -3.157 1.00 98.75 100 CYS A C 1
ATOM 767 O O . CYS A 1 100 ? 10.450 -3.828 -2.552 1.00 98.75 100 CYS A O 1
ATOM 769 N N . GLY A 1 101 ? 9.309 -3.746 -4.487 1.00 98.62 101 GLY A N 1
ATOM 770 C CA . GLY A 1 101 ? 10.484 -3.647 -5.350 1.00 98.62 101 GLY A CA 1
ATOM 771 C C . GLY A 1 101 ? 11.359 -2.433 -5.029 1.00 98.62 101 GLY A C 1
ATOM 77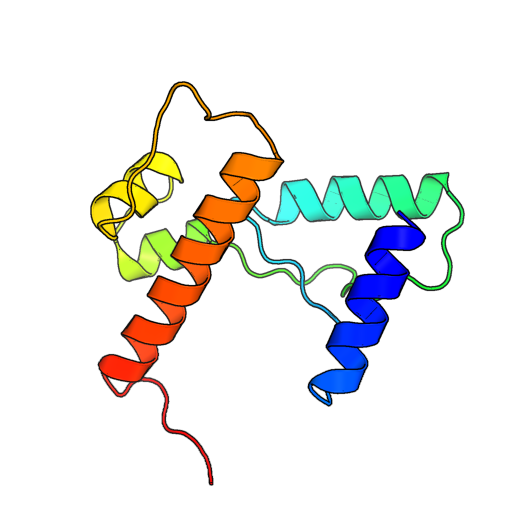2 O O . GLY A 1 101 ? 12.575 -2.569 -4.927 1.00 98.62 101 GLY A O 1
ATOM 773 N N . ILE A 1 102 ? 10.761 -1.258 -4.798 1.00 98.81 102 ILE A N 1
ATOM 774 C CA . ILE A 1 102 ? 11.509 -0.041 -4.438 1.00 98.81 102 ILE A CA 1
ATOM 775 C C . ILE A 1 102 ? 12.200 -0.192 -3.076 1.00 98.81 102 ILE A C 1
ATOM 777 O O . ILE A 1 102 ? 13.388 0.116 -2.955 1.00 98.81 102 ILE A O 1
ATOM 781 N N . VAL A 1 103 ? 11.485 -0.678 -2.055 1.00 98.38 103 VAL A N 1
ATOM 782 C CA . VAL A 1 103 ? 12.053 -0.861 -0.707 1.00 98.38 103 VAL A CA 1
ATOM 783 C C . VAL A 1 103 ? 13.175 -1.904 -0.724 1.00 98.38 103 VAL A C 1
ATOM 785 O O . VAL A 1 103 ? 14.239 -1.670 -0.147 1.00 98.38 103 VAL A O 1
ATOM 788 N N . ASN A 1 104 ? 12.977 -3.019 -1.431 1.00 97.88 104 ASN A N 1
ATOM 789 C CA . ASN A 1 104 ? 13.988 -4.064 -1.577 1.00 97.88 104 ASN A CA 1
ATOM 790 C C . ASN A 1 104 ? 15.227 -3.544 -2.309 1.00 97.88 104 ASN A C 1
ATOM 792 O O . ASN A 1 104 ? 16.339 -3.741 -1.828 1.00 97.88 104 ASN A O 1
ATOM 796 N N . ARG A 1 105 ? 15.050 -2.790 -3.400 1.00 97.81 105 ARG A N 1
ATOM 797 C CA . ARG A 1 105 ? 16.163 -2.182 -4.139 1.00 97.81 105 ARG A CA 1
ATOM 798 C C . ARG A 1 105 ? 16.977 -1.228 -3.263 1.00 97.81 105 ARG A C 1
ATOM 800 O O . ARG A 1 105 ? 18.202 -1.235 -3.321 1.00 97.81 105 ARG A O 1
ATOM 807 N N . TRP A 1 106 ? 16.324 -0.427 -2.418 1.00 97.94 106 TRP A N 1
ATOM 808 C CA . TRP A 1 106 ? 17.028 0.430 -1.457 1.00 97.94 106 TRP A CA 1
ATOM 809 C C . TRP A 1 106 ? 17.876 -0.380 -0.464 1.00 97.94 106 TRP A C 1
ATOM 811 O O . TRP A 1 106 ? 19.025 -0.019 -0.198 1.00 97.94 106 TRP A O 1
ATOM 821 N N . LYS A 1 107 ? 17.344 -1.506 0.031 1.00 96.62 107 LYS A N 1
ATOM 822 C CA . LYS A 1 107 ? 18.081 -2.449 0.885 1.00 96.62 107 LYS A CA 1
ATOM 823 C C . LYS A 1 107 ? 19.267 -3.093 0.152 1.00 96.62 107 LYS A C 1
ATOM 825 O O . LYS A 1 107 ? 20.367 -3.109 0.693 1.00 96.62 107 LYS A O 1
ATOM 830 N N . GLU A 1 108 ? 19.075 -3.563 -1.079 1.00 96.50 108 GLU A N 1
ATOM 831 C CA . GLU A 1 108 ? 20.122 -4.181 -1.916 1.00 96.50 108 GLU A CA 1
ATOM 832 C C . GLU A 1 108 ? 21.282 -3.225 -2.220 1.00 96.50 108 GLU A C 1
ATOM 834 O O . GLU A 1 108 ? 22.437 -3.641 -2.262 1.00 96.50 108 GLU A O 1
ATOM 839 N N . MET A 1 109 ? 20.993 -1.930 -2.371 1.00 96.88 109 MET A N 1
ATOM 840 C CA . MET A 1 109 ? 22.009 -0.885 -2.550 1.00 96.88 109 MET A CA 1
ATOM 841 C C . MET A 1 109 ? 22.709 -0.479 -1.238 1.00 96.88 109 MET A C 1
ATOM 843 O O . MET A 1 109 ? 23.474 0.484 -1.226 1.00 96.88 109 MET A O 1
ATOM 847 N N . GLY A 1 110 ? 22.441 -1.168 -0.122 1.00 95.75 110 GLY A N 1
ATOM 848 C CA . GLY A 1 110 ? 23.031 -0.875 1.188 1.00 95.75 110 GLY A CA 1
ATOM 849 C C . GLY A 1 110 ? 22.429 0.340 1.899 1.00 95.75 110 GLY A C 1
ATOM 850 O O . GLY A 1 110 ? 22.936 0.752 2.940 1.00 95.75 110 GLY A O 1
ATOM 851 N N . GLY A 1 111 ? 21.341 0.915 1.378 1.00 95.94 111 GLY A N 1
ATOM 852 C CA . GLY A 1 111 ? 20.671 2.073 1.975 1.00 95.94 111 GLY A CA 1
ATOM 853 C C . GLY A 1 111 ? 19.863 1.742 3.235 1.00 95.94 111 GLY A C 1
ATOM 854 O O . GLY A 1 111 ? 19.432 2.645 3.957 1.00 95.94 111 GLY A O 1
ATOM 855 N N . TRP A 1 112 ? 19.648 0.456 3.510 1.00 94.94 112 TRP A N 1
ATOM 856 C CA . TRP A 1 112 ? 19.003 -0.025 4.725 1.00 94.94 112 TRP A CA 1
ATOM 857 C C . TRP A 1 112 ? 19.753 -1.234 5.277 1.00 94.94 112 TRP A C 1
ATOM 859 O O . TRP A 1 112 ? 19.752 -2.304 4.671 1.00 94.94 112 TRP A O 1
ATOM 869 N N . VAL A 1 113 ? 20.365 -1.067 6.446 1.00 89.88 113 VAL A N 1
ATOM 870 C CA . VAL A 1 113 ? 20.958 -2.164 7.214 1.00 89.88 113 VAL A CA 1
ATOM 871 C C . VAL A 1 113 ? 19.930 -2.697 8.202 1.00 89.88 113 VAL A C 1
ATOM 873 O O . VAL A 1 113 ? 19.237 -1.925 8.866 1.00 89.88 113 VAL A O 1
ATOM 876 N N . ASP A 1 114 ? 19.812 -4.022 8.291 1.00 81.25 114 ASP A N 1
ATOM 877 C CA . ASP A 1 114 ? 19.020 -4.640 9.348 1.00 81.25 114 ASP A CA 1
ATOM 878 C C . ASP A 1 114 ? 19.716 -4.313 10.675 1.00 81.25 114 ASP A C 1
ATOM 880 O O . ASP A 1 114 ? 20.809 -4.807 10.954 1.00 81.25 114 ASP A O 1
ATOM 884 N N . PHE A 1 115 ? 19.125 -3.416 11.463 1.00 68.25 115 PHE A N 1
ATOM 885 C CA . PHE A 1 115 ? 19.573 -3.191 12.830 1.00 68.25 115 PHE A CA 1
ATOM 886 C C . PHE A 1 115 ? 19.251 -4.462 13.620 1.00 68.25 115 PHE A C 1
ATOM 888 O O . PHE A 1 115 ? 18.079 -4.756 13.866 1.00 68.25 115 PHE A O 1
ATOM 895 N N . ALA A 1 116 ? 20.296 -5.235 13.917 1.00 49.69 116 ALA A N 1
ATOM 896 C CA . ALA A 1 116 ? 20.254 -6.350 14.855 1.00 49.69 116 ALA A CA 1
ATOM 897 C C . ALA A 1 116 ? 20.048 -5.846 16.290 1.00 49.69 116 ALA A C 1
ATOM 899 O O . ALA A 1 116 ? 20.619 -4.781 16.628 1.00 49.69 116 ALA A O 1
#

Foldseek 3Di:
DVVVQVVVVVVCVVVVHQADAAEAAVRQVVLVVVVVVCVVVVPPRRRYDNGGHHHLLVLLCVVQVGNDLCVSCVSLVHDDDPVCPPVPVRRVVSSVVSVVSSVVVCVVVVVDDDDD

Sequence (116 aa):
LQEIFRGVRKAVKSHGCKRAILVGHNSSFDLAFLNAAVARCDIKRNPFHPFSSFDTATLAGLAYGQTVLAKACQSAGIEFDGREAHSARYDTEKTAELFCGIVNRWKEMGGWVDFA

Organism: Azotobacter vinelandii (NCBI:txid354)